Protein AF-A0A7M2ABH8-F1 (afdb_monomer_lite)

Secondary structure (DSSP, 8-state):
--GGGTEEEEEETTEEEEEE-EEE-HHHHHHHHHHHHHHHHHHHHTT--EEEEEE--SEEESSHHHHHHHHHHH--HHHHTTEEEEEEE--SSHHHHHHHHH---TTEEEES-HHHHHHHHHH----

Foldseek 3Di:
DDCVVQQAWDDDPQEIEGHPEDEDELVSLVSSLVRSCVVQVVCLVVLHAGAYEYEYPPHDYPDPVSVV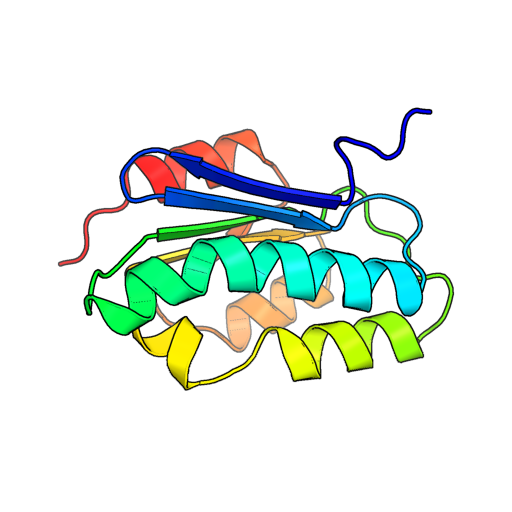SNCVRVPDVSRVVSYLAYEYQYDDDPVQVVVCVVDVDPRYYYHVDRVVSVVCRVPDDRD

Structure (mmCIF, N/CA/C/O backbone):
data_AF-A0A7M2ABH8-F1
#
_entry.id   AF-A0A7M2ABH8-F1
#
loop_
_atom_site.group_PDB
_atom_site.id
_atom_site.type_symbol
_atom_site.label_atom_id
_atom_site.label_alt_id
_atom_site.label_comp_id
_atom_site.label_asym_id
_atom_site.label_entity_id
_atom_site.label_seq_id
_atom_site.pdbx_PDB_ins_code
_atom_site.Cartn_x
_atom_site.Cartn_y
_atom_site.Cartn_z
_atom_site.occupancy
_atom_site.B_iso_or_equiv
_atom_site.auth_seq_id
_atom_site.auth_comp_id
_atom_site.auth_asym_id
_atom_site.auth_atom_id
_atom_site.pdbx_PDB_model_num
ATOM 1 N N . MET A 1 1 ? 8.546 -19.724 -11.922 1.00 39.09 1 MET A N 1
ATOM 2 C CA . MET A 1 1 ? 8.159 -19.154 -10.617 1.00 39.09 1 MET A CA 1
ATOM 3 C C . MET A 1 1 ? 6.715 -18.742 -10.746 1.00 39.09 1 MET A C 1
ATOM 5 O O . MET A 1 1 ? 6.409 -17.980 -11.655 1.00 39.09 1 MET A O 1
ATOM 9 N N . ASP A 1 2 ? 5.847 -19.329 -9.931 1.00 39.34 2 ASP A N 1
ATOM 10 C CA . ASP A 1 2 ? 4.433 -18.969 -9.887 1.00 39.34 2 ASP A CA 1
ATOM 11 C C . ASP A 1 2 ? 4.306 -17.488 -9.508 1.00 39.34 2 ASP A C 1
ATOM 13 O O . ASP A 1 2 ? 4.834 -17.060 -8.483 1.00 39.34 2 ASP A O 1
ATOM 17 N N . LYS A 1 3 ? 3.662 -16.690 -10.367 1.00 50.84 3 LYS A N 1
ATOM 18 C CA . LYS A 1 3 ? 3.427 -15.253 -10.135 1.00 50.84 3 LYS A CA 1
ATOM 19 C C . LYS A 1 3 ? 2.359 -14.998 -9.058 1.00 50.84 3 LYS A C 1
ATOM 21 O O . LYS A 1 3 ? 2.182 -13.859 -8.641 1.00 50.84 3 LYS A O 1
ATOM 26 N N . THR A 1 4 ? 1.657 -16.034 -8.604 1.00 52.16 4 THR A N 1
ATOM 27 C CA . THR A 1 4 ? 0.445 -15.963 -7.770 1.00 52.16 4 THR A CA 1
ATOM 28 C C . THR A 1 4 ? 0.642 -15.327 -6.394 1.00 52.16 4 THR A C 1
ATOM 30 O O . THR A 1 4 ? -0.327 -14.834 -5.836 1.00 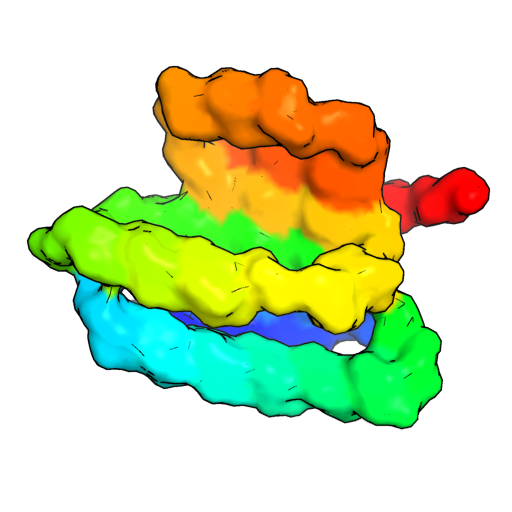52.16 4 THR A O 1
ATOM 33 N N . ASN A 1 5 ? 1.871 -15.275 -5.867 1.00 62.16 5 ASN A N 1
ATOM 34 C CA . ASN A 1 5 ? 2.181 -14.599 -4.596 1.00 62.16 5 ASN A CA 1
ATOM 35 C C . ASN A 1 5 ? 2.871 -13.233 -4.765 1.00 62.16 5 ASN A C 1
ATOM 37 O O . ASN A 1 5 ? 3.202 -12.579 -3.779 1.00 62.16 5 ASN A O 1
ATOM 41 N N . ASN A 1 6 ? 3.133 -12.816 -6.005 1.00 82.81 6 ASN A N 1
ATOM 42 C CA . ASN A 1 6 ? 3.860 -11.579 -6.291 1.00 82.81 6 ASN A CA 1
ATOM 43 C C . ASN A 1 6 ? 2.925 -10.377 -6.472 1.00 82.81 6 ASN A C 1
ATOM 45 O O . ASN A 1 6 ? 3.339 -9.239 -6.252 1.00 82.81 6 ASN A O 1
ATOM 49 N N . LEU A 1 7 ? 1.680 -10.647 -6.874 1.00 90.81 7 LEU A N 1
ATOM 50 C CA . LEU A 1 7 ? 0.611 -9.681 -7.116 1.00 90.81 7 LEU A CA 1
ATOM 51 C C . LEU A 1 7 ? -0.608 -10.142 -6.321 1.00 90.81 7 LEU A C 1
ATOM 53 O O . LEU A 1 7 ? -1.393 -10.955 -6.797 1.00 90.81 7 LEU A O 1
ATOM 57 N N . SER A 1 8 ? -0.720 -9.709 -5.073 1.00 93.06 8 SER A N 1
ATOM 58 C CA . SER A 1 8 ? -1.813 -10.170 -4.215 1.00 93.06 8 SER A CA 1
ATOM 59 C C . SER A 1 8 ? -2.136 -9.143 -3.155 1.00 93.06 8 SER A C 1
ATOM 61 O O . SER A 1 8 ? -1.224 -8.550 -2.578 1.00 93.06 8 SER A O 1
ATOM 63 N N . THR A 1 9 ? -3.417 -8.997 -2.840 1.00 95.75 9 THR A N 1
ATOM 64 C CA . THR A 1 9 ? -3.865 -8.238 -1.676 1.00 95.75 9 THR A CA 1
ATOM 65 C C . THR A 1 9 ? -4.726 -9.128 -0.800 1.00 95.75 9 THR A C 1
ATOM 67 O O . THR A 1 9 ? -5.660 -9.766 -1.279 1.00 95.75 9 THR A O 1
ATOM 70 N N . VAL A 1 10 ? -4.422 -9.156 0.492 1.00 95.50 10 VAL A N 1
ATOM 71 C CA . VAL A 1 10 ? -5.198 -9.879 1.498 1.00 95.50 10 VAL A CA 1
ATOM 72 C C . VAL A 1 10 ? -5.529 -8.961 2.663 1.00 95.50 10 VAL A C 1
ATOM 74 O O . VAL A 1 10 ? -4.861 -7.954 2.906 1.00 95.50 10 VAL A O 1
ATOM 77 N N . LYS A 1 11 ? -6.581 -9.318 3.393 1.00 95.12 11 LYS A N 1
ATOM 78 C CA . LYS A 1 11 ? -6.981 -8.641 4.620 1.00 95.12 11 LYS A CA 1
ATOM 79 C C . LYS A 1 11 ? -6.948 -9.623 5.781 1.00 95.12 11 LYS A C 1
ATOM 81 O O . LYS A 1 11 ? -7.643 -10.635 5.760 1.00 95.12 11 LYS A O 1
ATOM 86 N N . GLU A 1 12 ? -6.227 -9.251 6.826 1.00 93.81 12 GLU A N 1
ATOM 87 C CA . GLU A 1 12 ? -6.133 -9.962 8.094 1.00 93.81 12 GLU A CA 1
ATOM 88 C C . GLU A 1 12 ? -6.617 -9.035 9.213 1.00 93.81 12 GLU A C 1
ATOM 90 O O . GLU A 1 12 ? -5.940 -8.083 9.583 1.00 93.81 12 GLU A O 1
ATOM 95 N N . HIS A 1 13 ? -7.812 -9.283 9.756 1.00 89.88 13 HIS A N 1
ATOM 96 C CA . HIS A 1 13 ? -8.447 -8.416 10.763 1.00 89.88 13 HIS A CA 1
ATOM 97 C C . HIS A 1 13 ? -8.592 -6.949 10.314 1.00 89.88 13 HIS A C 1
ATOM 99 O O . HIS A 1 13 ? -9.506 -6.646 9.543 1.00 89.88 13 HIS A O 1
ATOM 105 N N . ASP A 1 14 ? -7.744 -6.052 10.821 1.00 91.56 14 ASP A N 1
ATOM 106 C CA . ASP A 1 14 ? -7.663 -4.627 10.496 1.00 91.56 14 ASP A CA 1
ATOM 107 C C . ASP A 1 14 ? -6.411 -4.274 9.673 1.00 91.56 14 ASP A C 1
ATOM 109 O O . ASP A 1 14 ? -6.181 -3.100 9.395 1.00 91.56 14 ASP A O 1
ATOM 113 N N . LEU A 1 15 ? -5.615 -5.265 9.267 1.00 95.94 15 LEU A N 1
ATOM 114 C CA . LEU A 1 15 ? -4.427 -5.112 8.437 1.00 95.94 15 LEU A CA 1
ATOM 115 C C . LEU A 1 15 ? -4.726 -5.547 6.999 1.00 95.94 15 LEU A C 1
ATOM 117 O O . LEU A 1 15 ? -5.151 -6.671 6.746 1.00 95.94 15 LEU A O 1
ATOM 121 N N . VAL A 1 16 ? -4.476 -4.658 6.044 1.00 96.62 16 VAL A N 1
ATOM 122 C CA . VAL A 1 16 ? -4.417 -4.984 4.617 1.00 96.62 16 VAL A CA 1
ATOM 123 C C . VAL A 1 16 ? -2.954 -5.176 4.243 1.00 96.62 16 VAL A C 1
ATOM 125 O O . VAL A 1 16 ? -2.130 -4.302 4.504 1.00 96.62 16 VAL A O 1
ATOM 128 N N . ILE A 1 17 ? -2.632 -6.308 3.627 1.00 96.88 17 ILE A N 1
ATOM 129 C CA . ILE A 1 17 ? -1.293 -6.628 3.133 1.00 96.88 17 ILE A CA 1
ATOM 130 C C . ILE A 1 17 ? -1.375 -6.711 1.618 1.00 96.88 17 ILE A 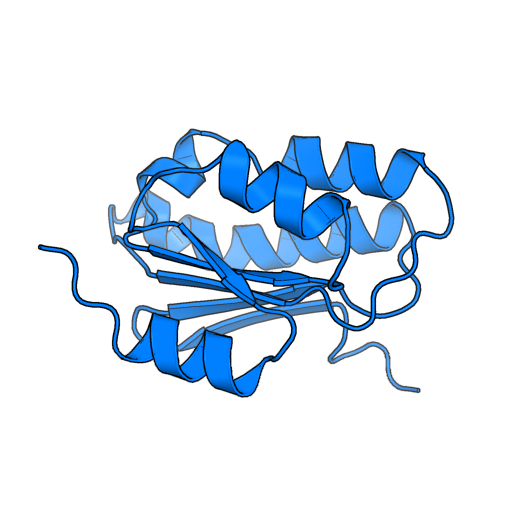C 1
ATOM 132 O O . ILE A 1 17 ? -2.201 -7.445 1.079 1.00 96.88 17 ILE A O 1
ATOM 136 N N . THR A 1 18 ? -0.535 -5.951 0.926 1.00 96.25 18 THR A N 1
ATOM 137 C CA . THR A 1 18 ? -0.512 -5.920 -0.533 1.00 96.25 18 THR A CA 1
ATOM 138 C C . THR A 1 18 ? 0.900 -6.127 -1.067 1.00 96.25 18 THR A C 1
ATOM 140 O O . THR A 1 18 ? 1.856 -5.528 -0.575 1.00 96.25 18 THR A O 1
ATOM 143 N N . HIS A 1 19 ? 1.028 -6.991 -2.068 1.00 95.81 19 HIS A N 1
ATOM 144 C CA . HIS A 1 19 ? 2.277 -7.382 -2.708 1.00 95.81 19 HIS A CA 1
ATOM 145 C C . HIS A 1 19 ? 2.271 -6.923 -4.166 1.00 95.81 19 HIS A C 1
ATOM 147 O O . HIS A 1 19 ? 1.341 -7.230 -4.910 1.00 95.81 19 HIS A O 1
ATOM 153 N N . LEU A 1 20 ? 3.321 -6.198 -4.553 1.00 95.00 20 LEU A N 1
ATOM 154 C CA . LEU A 1 20 ? 3.645 -5.845 -5.935 1.00 95.00 20 LEU A CA 1
ATOM 155 C C . LEU A 1 20 ? 5.150 -6.063 -6.139 1.00 95.00 20 LEU A C 1
ATOM 157 O O . LEU A 1 20 ? 5.949 -5.123 -6.048 1.00 95.00 20 LEU A O 1
ATOM 161 N N . THR A 1 21 ? 5.533 -7.327 -6.326 1.00 94.00 21 THR A N 1
ATOM 162 C CA . THR A 1 21 ? 6.926 -7.796 -6.281 1.00 94.00 21 THR A CA 1
ATOM 163 C C . THR A 1 21 ? 7.354 -8.539 -7.555 1.00 94.00 21 THR A C 1
ATOM 165 O O . THR A 1 21 ? 6.543 -9.017 -8.343 1.00 94.00 21 THR A O 1
ATOM 168 N N . GLY A 1 22 ? 8.662 -8.647 -7.777 1.00 92.62 22 GLY A N 1
ATOM 169 C CA . GLY A 1 22 ? 9.260 -9.256 -8.963 1.00 92.62 22 GLY A CA 1
ATOM 170 C C . GLY A 1 22 ? 9.396 -8.283 -10.135 1.00 92.62 22 GLY A C 1
ATOM 171 O O . GLY A 1 22 ? 9.572 -7.081 -9.936 1.00 92.62 22 GLY A O 1
ATOM 172 N N . ASN A 1 23 ? 9.348 -8.823 -11.354 1.00 92.81 23 ASN A N 1
ATOM 173 C CA . ASN A 1 23 ? 9.416 -8.048 -12.594 1.00 92.81 23 ASN A CA 1
ATOM 174 C C . ASN A 1 23 ? 8.016 -7.545 -12.944 1.00 92.81 23 ASN A C 1
ATOM 176 O O . ASN A 1 23 ? 7.135 -8.356 -13.229 1.00 92.81 23 ASN A O 1
ATOM 180 N N . ILE A 1 24 ? 7.828 -6.229 -12.878 1.00 93.75 24 ILE A N 1
ATOM 181 C CA . ILE A 1 24 ? 6.522 -5.578 -12.955 1.00 93.75 24 ILE A CA 1
ATOM 182 C C . ILE A 1 24 ? 6.381 -4.817 -14.270 1.00 93.75 24 ILE A C 1
ATOM 184 O O . ILE A 1 24 ? 7.148 -3.889 -14.549 1.00 93.75 24 ILE A O 1
ATOM 188 N N . SER A 1 25 ? 5.347 -5.178 -15.026 1.00 94.56 25 SER A N 1
ATOM 189 C CA . SER A 1 25 ? 4.832 -4.443 -16.182 1.00 94.56 25 SER A CA 1
ATOM 190 C C . SER A 1 25 ? 3.748 -3.433 -15.775 1.00 94.56 25 SER A C 1
ATOM 192 O O . SER A 1 25 ? 3.268 -3.413 -14.640 1.00 94.56 25 SER A O 1
ATOM 194 N N . VAL A 1 26 ? 3.312 -2.581 -16.708 1.00 94.00 26 VAL A N 1
ATOM 195 C CA . VAL A 1 26 ? 2.153 -1.695 -16.478 1.00 94.00 26 VAL A CA 1
ATOM 196 C C . VAL A 1 26 ? 0.869 -2.505 -16.264 1.00 94.00 26 VAL A C 1
ATOM 198 O O . VAL A 1 26 ? 0.041 -2.127 -15.435 1.00 94.00 26 VAL A O 1
ATOM 201 N N . ASP A 1 27 ? 0.720 -3.633 -16.959 1.00 94.50 27 ASP A N 1
ATOM 202 C CA . ASP A 1 27 ? -0.447 -4.504 -16.820 1.00 94.50 27 ASP A CA 1
ATOM 203 C C . ASP A 1 27 ? -0.489 -5.163 -15.443 1.00 94.50 27 ASP A C 1
ATOM 205 O O . ASP A 1 27 ? -1.558 -5.224 -14.838 1.00 94.50 27 ASP A O 1
ATOM 209 N N . ASP A 1 28 ? 0.658 -5.573 -14.898 1.00 94.56 28 ASP A N 1
ATOM 210 C CA . ASP A 1 28 ? 0.736 -6.107 -13.535 1.00 94.56 28 ASP A CA 1
ATOM 211 C C . ASP A 1 28 ? 0.292 -5.055 -12.501 1.00 94.56 28 ASP A C 1
ATOM 213 O O . ASP A 1 28 ? -0.420 -5.385 -11.556 1.00 94.56 28 ASP A O 1
ATOM 217 N N . VAL A 1 29 ? 0.635 -3.772 -12.699 1.00 94.38 29 VAL A N 1
ATOM 218 C CA . VAL A 1 29 ? 0.155 -2.675 -11.833 1.00 94.38 29 VAL A CA 1
ATOM 219 C C . VAL A 1 29 ? -1.360 -2.494 -11.943 1.00 94.38 29 VAL A C 1
ATOM 221 O O . VAL A 1 29 ? -2.011 -2.210 -10.940 1.00 94.38 29 VAL A O 1
ATOM 224 N N . ASN A 1 30 ? -1.935 -2.625 -13.140 1.00 93.81 30 ASN A N 1
ATOM 225 C CA . ASN A 1 30 ? -3.384 -2.521 -13.315 1.00 93.81 30 ASN A CA 1
ATOM 226 C C . ASN A 1 30 ? -4.110 -3.654 -12.579 1.00 93.81 30 ASN A C 1
ATOM 228 O O . ASN A 1 30 ? -4.979 -3.363 -11.764 1.00 93.81 30 ASN A O 1
ATOM 232 N N . HIS A 1 31 ? -3.686 -4.905 -12.782 1.00 93.56 31 HIS A N 1
ATOM 233 C CA . HIS A 1 31 ? -4.270 -6.063 -12.097 1.00 93.56 31 HIS A CA 1
ATOM 234 C C . HIS A 1 31 ? -4.119 -5.966 -10.577 1.00 93.56 31 HIS A C 1
ATOM 236 O O . HIS A 1 31 ? -5.091 -6.127 -9.844 1.00 93.56 31 HIS A O 1
ATOM 242 N N . TRP A 1 32 ? -2.919 -5.624 -10.099 1.00 94.81 32 TRP A N 1
ATOM 243 C CA . TRP A 1 32 ? -2.668 -5.410 -8.675 1.00 94.81 32 TRP A CA 1
ATOM 244 C C . TRP A 1 32 ? -3.608 -4.358 -8.079 1.00 94.81 32 TRP A C 1
ATOM 246 O O . TRP A 1 32 ? -4.097 -4.530 -6.964 1.00 94.81 32 TRP A O 1
ATOM 256 N N . TYR A 1 33 ? -3.859 -3.264 -8.802 1.00 94.31 33 TYR A N 1
ATOM 257 C CA . TYR A 1 33 ? -4.717 -2.194 -8.310 1.00 94.31 33 TYR A CA 1
ATOM 258 C C . TYR A 1 33 ? -6.177 -2.626 -8.203 1.00 94.31 33 TYR A C 1
ATOM 260 O O . TYR A 1 33 ? -6.832 -2.281 -7.221 1.00 94.31 33 TYR A O 1
ATOM 268 N N . ASP A 1 34 ? -6.672 -3.383 -9.180 1.00 93.62 34 ASP A N 1
ATOM 269 C CA . ASP A 1 34 ? -8.042 -3.894 -9.162 1.00 93.62 34 ASP A CA 1
ATOM 270 C C . ASP A 1 34 ? -8.247 -4.833 -7.962 1.00 93.62 34 ASP A C 1
ATOM 272 O O . ASP A 1 34 ? -9.195 -4.659 -7.191 1.00 93.62 34 ASP A O 1
ATOM 276 N N . ASP A 1 35 ? -7.293 -5.737 -7.716 1.00 93.25 35 ASP A N 1
ATOM 277 C CA . ASP A 1 35 ? -7.296 -6.611 -6.538 1.00 93.25 35 ASP A CA 1
ATOM 278 C C . ASP A 1 35 ? -7.204 -5.805 -5.235 1.00 93.25 35 ASP A C 1
ATOM 280 O O . ASP A 1 35 ? -7.979 -6.022 -4.301 1.00 93.25 35 ASP A O 1
ATOM 284 N N . PHE A 1 36 ? -6.290 -4.835 -5.170 1.00 94.50 36 PHE A N 1
ATOM 285 C CA . PHE A 1 36 ? -6.096 -3.973 -4.005 1.00 94.50 36 PHE A CA 1
ATOM 286 C C . PHE A 1 36 ? -7.364 -3.192 -3.644 1.00 94.50 36 PHE A C 1
ATOM 288 O O . PHE A 1 36 ? -7.807 -3.211 -2.492 1.00 94.50 36 PHE A O 1
ATOM 295 N N . ILE A 1 37 ? -7.989 -2.545 -4.628 1.00 93.19 37 ILE A N 1
ATOM 296 C CA . ILE A 1 37 ? -9.223 -1.787 -4.420 1.00 93.19 37 ILE A CA 1
ATOM 297 C C . ILE A 1 37 ? -10.384 -2.710 -4.071 1.00 93.19 37 ILE A C 1
ATOM 299 O O . ILE A 1 37 ? -11.169 -2.349 -3.198 1.00 93.19 37 ILE A O 1
ATOM 303 N N . SER A 1 38 ? -10.478 -3.909 -4.653 1.00 94.25 38 SER A N 1
ATOM 304 C CA . SER A 1 38 ? -11.534 -4.866 -4.289 1.00 94.25 38 SER A CA 1
ATOM 305 C C . SER A 1 38 ? -11.520 -5.224 -2.793 1.00 94.25 38 SER A C 1
ATOM 307 O O . SER A 1 38 ? -12.579 -5.401 -2.189 1.00 94.25 38 SER A O 1
ATOM 309 N N . VAL A 1 39 ? -10.333 -5.250 -2.171 1.00 94.75 39 VAL A N 1
ATOM 310 C CA . VAL A 1 39 ? -10.155 -5.499 -0.733 1.00 94.75 39 VAL A CA 1
ATOM 311 C C . VAL A 1 39 ? -10.392 -4.238 0.102 1.00 94.75 39 VAL A C 1
ATOM 313 O O . VAL A 1 39 ? -11.000 -4.312 1.173 1.00 94.75 39 VAL A O 1
ATOM 316 N N . CYS A 1 40 ? -9.927 -3.076 -0.360 1.00 92.94 4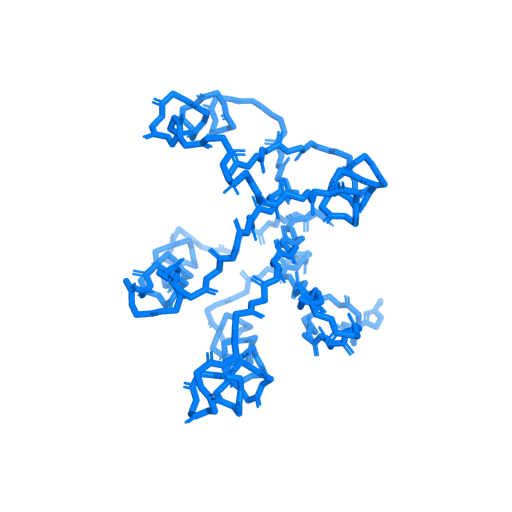0 CYS A N 1
ATOM 317 C CA . CYS A 1 40 ? -10.044 -1.823 0.386 1.00 92.94 40 CYS A CA 1
ATOM 318 C C . CYS A 1 40 ? -11.446 -1.203 0.325 1.00 92.94 40 CYS A C 1
ATOM 320 O O . CYS A 1 40 ? -11.894 -0.652 1.329 1.00 92.94 40 CYS A O 1
ATOM 322 N N . GLN A 1 41 ? -12.151 -1.283 -0.807 1.00 91.81 41 GLN A N 1
ATOM 323 C CA . GLN A 1 41 ? -13.418 -0.577 -1.029 1.00 91.81 41 GLN A CA 1
ATOM 324 C C . GLN A 1 41 ? -14.486 -0.903 0.029 1.00 91.81 41 GLN A C 1
ATOM 326 O O . GLN A 1 41 ? -15.041 0.042 0.588 1.00 91.81 41 GLN A O 1
ATOM 331 N N . PRO A 1 42 ? -14.708 -2.172 0.434 1.00 92.88 42 PRO A N 1
ATOM 332 C CA . PRO A 1 42 ? -15.651 -2.476 1.510 1.00 92.88 42 PRO A CA 1
ATOM 333 C C . PRO A 1 42 ? -15.283 -1.831 2.854 1.00 92.88 42 PRO A C 1
ATOM 335 O O . PRO A 1 42 ? -16.163 -1.545 3.661 1.00 92.88 42 PRO A O 1
ATOM 338 N N . LEU A 1 43 ? -13.995 -1.597 3.128 1.00 91.25 43 LEU A N 1
ATOM 339 C CA . LEU A 1 43 ? -13.557 -0.901 4.343 1.00 91.25 43 LEU A CA 1
ATOM 340 C C . LEU A 1 43 ? -13.865 0.590 4.245 1.00 91.25 43 LEU A C 1
ATOM 342 O O . LEU A 1 43 ? -14.395 1.171 5.189 1.00 91.25 43 LEU A O 1
ATOM 346 N N . LEU A 1 44 ? -13.586 1.184 3.083 1.00 89.25 44 LEU A N 1
ATOM 347 C CA . LEU A 1 44 ? -13.863 2.590 2.804 1.00 89.25 44 LEU A CA 1
ATOM 348 C C . LEU A 1 44 ? -15.366 2.890 2.879 1.00 89.25 44 LEU A C 1
ATOM 350 O O . LEU A 1 44 ? -15.755 3.843 3.554 1.00 89.25 44 LEU A O 1
ATOM 354 N N . ASP A 1 45 ? -16.200 2.051 2.260 1.00 91.00 45 ASP A N 1
ATOM 355 C CA . ASP A 1 45 ? -17.661 2.204 2.230 1.00 91.00 45 ASP A CA 1
ATOM 356 C C . ASP A 1 45 ? -18.279 2.124 3.633 1.00 91.00 45 ASP A C 1
ATOM 358 O O . ASP A 1 45 ? -19.230 2.841 3.944 1.00 91.00 45 ASP A O 1
ATOM 362 N N . ASN A 1 46 ? -17.703 1.296 4.509 1.00 89.88 46 ASN A N 1
ATOM 363 C CA . ASN A 1 46 ? -18.137 1.149 5.898 1.00 89.88 46 ASN A CA 1
ATOM 364 C C . ASN A 1 46 ? -17.474 2.155 6.858 1.00 89.88 46 ASN A C 1
ATOM 366 O O . ASN A 1 46 ? -17.698 2.088 8.067 1.00 89.88 46 ASN A O 1
ATOM 370 N N . GLY A 1 47 ? -16.625 3.063 6.358 1.00 88.31 47 GLY A N 1
ATOM 371 C CA . GLY A 1 47 ? -15.852 3.992 7.189 1.00 88.31 47 GLY A CA 1
ATOM 372 C C . GLY A 1 47 ? -14.881 3.295 8.152 1.00 88.31 47 GLY A C 1
ATOM 373 O O . GLY A 1 47 ? -14.475 3.880 9.159 1.00 88.31 47 GLY A O 1
ATOM 374 N N . GLN A 1 48 ? -14.525 2.040 7.875 1.00 90.31 48 GLN A N 1
ATOM 375 C CA . GLN A 1 48 ? -13.621 1.252 8.693 1.00 90.31 48 GLN A CA 1
ATOM 376 C C . GLN A 1 48 ? -12.179 1.656 8.392 1.00 90.31 48 GLN A C 1
ATOM 378 O O . GLN A 1 48 ? -11.671 1.452 7.290 1.00 90.31 48 GLN A O 1
ATOM 383 N N . LYS A 1 49 ? -11.493 2.186 9.407 1.00 91.75 49 LYS A N 1
ATOM 384 C CA . LYS A 1 49 ? -10.051 2.424 9.326 1.00 91.75 49 LYS A CA 1
ATOM 385 C C . LYS A 1 49 ? -9.280 1.111 9.385 1.00 91.75 49 LYS A C 1
ATOM 387 O O . LYS A 1 49 ? -9.693 0.171 10.064 1.00 91.75 49 LYS A O 1
ATOM 392 N N . PHE A 1 50 ? -8.143 1.073 8.704 1.00 93.94 50 PHE A N 1
ATOM 393 C CA . PHE A 1 50 ? -7.285 -0.107 8.626 1.00 93.94 50 PHE A CA 1
ATOM 394 C C . PHE A 1 50 ? -5.808 0.287 8.611 1.00 93.94 50 PHE A C 1
ATOM 396 O O . PHE A 1 50 ? -5.454 1.443 8.394 1.00 93.94 50 PHE A O 1
ATOM 403 N N . LYS A 1 51 ? -4.932 -0.671 8.880 1.00 96.06 51 LYS A N 1
ATOM 404 C CA . LYS A 1 51 ? -3.484 -0.556 8.712 1.00 96.06 51 LYS A CA 1
ATOM 405 C C . LYS A 1 51 ? -3.094 -1.150 7.365 1.00 96.06 51 LYS A C 1
ATOM 407 O O . LYS A 1 51 ? -3.754 -2.070 6.893 1.00 96.06 51 LYS A O 1
ATOM 412 N N . LEU A 1 52 ? -2.036 -0.641 6.748 1.00 96.44 52 LEU A N 1
ATOM 413 C CA . LEU A 1 52 ? -1.622 -1.058 5.412 1.00 96.44 52 LEU A CA 1
ATOM 414 C C . LEU A 1 52 ? -0.148 -1.472 5.397 1.00 96.44 52 LEU A C 1
ATOM 416 O O . LEU A 1 52 ? 0.721 -0.691 5.767 1.00 96.44 52 LEU A O 1
ATOM 420 N N . LEU A 1 53 ? 0.139 -2.684 4.933 1.00 97.12 53 LEU A N 1
ATOM 421 C CA . LEU A 1 53 ? 1.486 -3.164 4.644 1.00 97.12 53 LEU A CA 1
ATOM 422 C C . LEU A 1 53 ? 1.658 -3.289 3.131 1.00 97.12 53 LEU A C 1
ATOM 424 O O . LEU A 1 53 ? 0.997 -4.099 2.487 1.00 97.12 53 LEU A O 1
ATOM 428 N N . VAL A 1 54 ? 2.551 -2.482 2.568 1.00 95.75 54 VAL A N 1
ATOM 429 C CA . VAL A 1 54 ? 2.842 -2.433 1.135 1.00 95.75 54 VAL A CA 1
ATOM 430 C C . VAL A 1 54 ? 4.190 -3.089 0.890 1.00 95.75 54 VAL A C 1
ATOM 432 O O . VAL A 1 54 ? 5.236 -2.480 1.123 1.00 95.75 54 VAL A O 1
ATOM 435 N N . ASN A 1 55 ? 4.176 -4.328 0.411 1.00 95.88 55 ASN A N 1
ATOM 436 C CA . ASN A 1 55 ? 5.386 -5.061 0.086 1.00 95.88 55 ASN A CA 1
ATOM 437 C C . ASN A 1 55 ? 5.755 -4.922 -1.391 1.00 95.88 55 ASN A C 1
ATOM 439 O O . ASN A 1 55 ? 5.023 -5.350 -2.285 1.00 95.88 55 ASN A O 1
ATOM 443 N N . ARG A 1 56 ? 6.933 -4.349 -1.633 1.00 93.19 56 ARG A N 1
ATOM 444 C CA . ARG A 1 56 ? 7.519 -4.155 -2.956 1.00 93.19 56 ARG A CA 1
ATOM 445 C C . ARG A 1 56 ? 8.921 -4.746 -3.062 1.00 93.19 56 ARG A C 1
ATOM 447 O O . ARG A 1 56 ? 9.700 -4.285 -3.885 1.00 93.19 56 ARG A O 1
ATOM 454 N N . LEU A 1 57 ? 9.259 -5.745 -2.247 1.00 92.00 57 LEU A N 1
ATOM 455 C CA . LEU A 1 57 ? 10.532 -6.457 -2.344 1.00 92.00 57 LEU A CA 1
ATOM 456 C C . LEU A 1 57 ? 10.357 -7.940 -2.703 1.00 92.00 57 LEU A C 1
ATOM 458 O O . LEU A 1 57 ? 9.565 -8.628 -2.055 1.00 92.00 57 LEU A O 1
ATOM 462 N N . PRO A 1 58 ? 11.132 -8.460 -3.679 1.00 91.06 58 PRO A N 1
ATOM 463 C CA . PRO A 1 58 ? 11.977 -7.713 -4.629 1.00 91.06 58 PRO A CA 1
ATOM 464 C C . PRO A 1 58 ? 11.122 -6.882 -5.605 1.00 91.06 58 PRO A C 1
ATOM 466 O O . PRO A 1 58 ? 9.964 -7.223 -5.817 1.00 91.06 58 PRO A O 1
ATOM 469 N N . TYR A 1 59 ? 11.658 -5.832 -6.232 1.00 89.19 59 TYR A N 1
ATOM 470 C CA . TYR A 1 59 ? 10.951 -5.113 -7.302 1.00 89.19 59 TYR A CA 1
ATOM 471 C C . TYR A 1 59 ? 11.885 -4.688 -8.421 1.00 89.19 59 TYR A C 1
ATOM 473 O O . TYR A 1 59 ? 12.872 -3.996 -8.203 1.00 89.19 59 TYR A O 1
ATOM 481 N N . GLN A 1 60 ? 11.480 -5.001 -9.643 1.00 89.69 60 GLN A N 1
ATOM 482 C CA . GLN A 1 60 ? 12.124 -4.528 -10.847 1.00 89.69 60 GLN A CA 1
ATOM 483 C C . GLN A 1 60 ? 11.053 -4.034 -11.815 1.00 89.69 60 GLN A C 1
ATOM 485 O O . GLN A 1 60 ? 10.166 -4.777 -12.225 1.00 89.69 60 GLN A O 1
ATOM 490 N N . ALA A 1 61 ? 11.125 -2.758 -12.183 1.00 87.94 61 ALA A N 1
ATOM 491 C CA . ALA A 1 61 ? 10.257 -2.200 -13.211 1.00 87.94 61 ALA A CA 1
ATOM 492 C C . ALA A 1 61 ? 10.758 -2.616 -14.597 1.00 87.94 61 ALA A C 1
ATOM 494 O O . ALA A 1 61 ? 11.940 -2.434 -14.887 1.00 87.94 61 ALA A O 1
ATOM 495 N N . GLU A 1 62 ? 9.870 -3.073 -15.479 1.00 87.19 62 GLU A N 1
ATOM 496 C CA . GLU A 1 62 ? 10.225 -3.272 -16.892 1.00 87.19 62 GLU A CA 1
ATOM 497 C C . GLU A 1 62 ? 10.564 -1.939 -17.581 1.00 87.19 62 GLU A C 1
ATOM 499 O O . GLU A 1 62 ? 11.500 -1.852 -18.374 1.00 87.19 62 GLU A O 1
ATOM 504 N N . HIS A 1 63 ? 9.834 -0.873 -17.231 1.00 87.50 63 HIS A N 1
ATOM 505 C CA . HIS A 1 63 ? 10.004 0.472 -17.780 1.00 87.50 63 HIS A CA 1
ATOM 506 C C . HIS A 1 63 ? 9.730 1.559 -16.729 1.00 87.50 63 HIS A C 1
ATOM 508 O O . HIS A 1 63 ? 8.990 1.351 -15.769 1.00 87.50 63 HIS A O 1
ATOM 514 N N . PHE A 1 64 ? 10.269 2.769 -16.933 1.00 83.44 64 PHE A N 1
ATOM 515 C CA . PHE A 1 64 ? 10.067 3.908 -16.017 1.00 83.44 64 PHE A CA 1
ATOM 516 C C . PHE A 1 64 ? 8.582 4.271 -15.812 1.00 83.44 64 PHE A C 1
ATOM 518 O O . PHE A 1 64 ? 8.198 4.796 -14.765 1.00 83.44 64 PHE A O 1
ATOM 525 N N . THR A 1 65 ? 7.735 3.978 -16.803 1.00 90.00 65 THR A N 1
ATOM 526 C CA . THR A 1 65 ? 6.287 4.221 -16.770 1.00 90.00 65 THR A CA 1
ATOM 527 C C . THR A 1 65 ? 5.586 3.425 -15.675 1.00 90.00 65 THR A C 1
ATOM 529 O O . THR A 1 65 ? 4.638 3.935 -15.088 1.00 90.00 65 THR A O 1
ATOM 532 N N . VAL A 1 66 ? 6.095 2.244 -15.320 1.00 91.25 66 VAL A N 1
ATOM 533 C CA . VAL A 1 66 ? 5.541 1.381 -14.265 1.00 91.25 66 VAL A CA 1
ATOM 534 C C . VAL A 1 66 ? 5.496 2.116 -12.924 1.00 91.25 66 VAL A C 1
ATOM 536 O O . VAL A 1 66 ? 4.467 2.136 -12.249 1.00 91.25 66 VAL A O 1
ATOM 539 N N . GLN A 1 67 ? 6.587 2.800 -12.561 1.00 85.75 67 GLN A N 1
ATOM 540 C CA . GLN A 1 67 ? 6.653 3.570 -11.316 1.00 85.75 67 GLN A CA 1
ATOM 541 C C . GLN A 1 67 ? 5.663 4.739 -11.314 1.00 85.75 67 GLN A C 1
ATOM 543 O O . GLN A 1 67 ? 5.060 5.039 -10.283 1.00 85.75 67 GLN A O 1
ATOM 548 N N . LYS A 1 68 ? 5.489 5.397 -12.468 1.00 89.00 68 LYS A N 1
ATOM 549 C CA . LYS A 1 68 ? 4.527 6.490 -12.631 1.00 89.00 68 LYS A CA 1
ATOM 550 C C . LYS A 1 68 ? 3.094 5.984 -12.451 1.00 89.00 68 LYS A C 1
ATOM 552 O O . LYS A 1 68 ? 2.378 6.540 -11.625 1.00 89.00 68 LYS A O 1
ATOM 557 N N . THR A 1 69 ? 2.717 4.915 -13.153 1.00 92.12 69 THR A N 1
ATOM 558 C CA . THR A 1 69 ? 1.374 4.323 -13.076 1.00 92.12 69 THR A CA 1
ATOM 559 C C . THR A 1 69 ? 1.045 3.854 -11.663 1.00 92.12 69 THR A C 1
ATOM 561 O O . THR A 1 69 ? -0.038 4.141 -11.158 1.00 92.12 69 THR A O 1
ATOM 564 N N . TRP A 1 70 ? 1.985 3.181 -10.992 1.00 91.38 70 TRP A N 1
ATOM 565 C CA . TRP A 1 70 ? 1.789 2.759 -9.606 1.00 91.38 70 TRP A CA 1
ATOM 566 C C . TRP A 1 70 ? 1.565 3.956 -8.679 1.00 91.38 70 TRP A C 1
ATOM 568 O O . TRP A 1 70 ? 0.614 3.952 -7.903 1.00 91.38 70 TRP A O 1
ATOM 578 N N . ARG A 1 71 ? 2.392 5.004 -8.788 1.00 87.81 71 ARG A N 1
ATOM 579 C CA . ARG A 1 71 ? 2.268 6.198 -7.944 1.00 87.81 71 ARG A CA 1
ATOM 580 C C . ARG A 1 71 ? 0.919 6.895 -8.137 1.00 87.81 71 ARG A C 1
ATOM 582 O O . ARG A 1 71 ? 0.281 7.244 -7.153 1.00 87.81 71 ARG A O 1
ATOM 589 N N . GLU A 1 72 ? 0.483 7.075 -9.381 1.00 89.06 72 GLU A N 1
ATOM 590 C CA . GLU A 1 72 ? -0.797 7.725 -9.704 1.00 89.06 72 GLU A CA 1
ATOM 591 C C . GLU A 1 72 ? -2.006 6.954 -9.154 1.00 89.06 72 GLU A C 1
ATOM 593 O O . GLU A 1 72 ? -2.984 7.568 -8.738 1.00 89.06 72 GLU A O 1
ATOM 598 N N . LYS A 1 73 ? -1.932 5.619 -9.108 1.00 90.25 73 LYS A N 1
ATOM 599 C CA . LYS A 1 73 ? -2.995 4.765 -8.563 1.00 90.25 73 LYS A CA 1
ATOM 600 C C . LYS A 1 73 ? -2.961 4.651 -7.037 1.00 90.25 73 LYS A C 1
ATOM 602 O O . LYS A 1 73 ? -4.009 4.710 -6.398 1.00 90.25 73 LYS A O 1
ATOM 607 N N . PHE A 1 74 ? -1.775 4.457 -6.457 1.00 86.56 74 PHE A N 1
ATOM 608 C CA . PHE A 1 74 ? -1.612 4.192 -5.026 1.00 86.56 74 PHE A CA 1
ATOM 609 C C . PHE A 1 74 ? -1.851 5.445 -4.177 1.00 86.56 74 PHE A C 1
ATOM 611 O O . PHE A 1 74 ? -2.538 5.375 -3.159 1.00 86.56 74 PHE A O 1
ATOM 618 N N . PHE A 1 75 ? -1.319 6.601 -4.591 1.00 79.19 75 PHE A N 1
ATOM 619 C CA . PHE A 1 75 ? -1.444 7.851 -3.8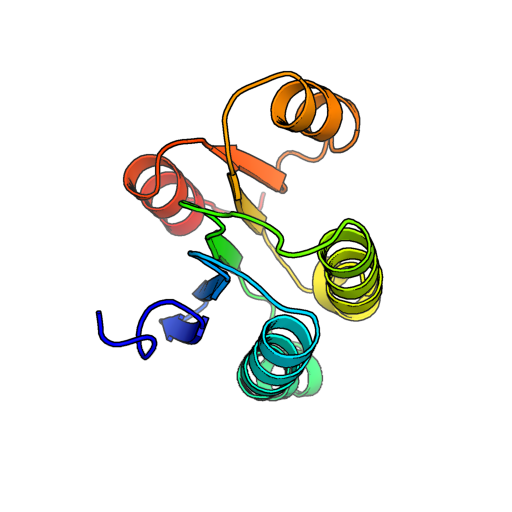36 1.00 79.19 75 PHE A CA 1
ATOM 620 C C . PHE A 1 75 ? -2.777 8.550 -4.119 1.00 79.19 75 PHE A C 1
ATOM 622 O O . PHE A 1 75 ? -2.830 9.703 -4.538 1.00 79.19 75 PHE A O 1
ATOM 629 N N . ASN A 1 76 ? -3.867 7.824 -3.879 1.00 75.56 76 ASN A N 1
ATOM 630 C CA . ASN A 1 76 ? -5.199 8.393 -3.805 1.00 75.56 76 ASN A CA 1
ATOM 631 C C . ASN A 1 76 ? -5.453 8.881 -2.372 1.00 75.56 76 ASN A C 1
ATOM 633 O O . ASN A 1 76 ? -5.541 8.086 -1.432 1.00 75.56 76 ASN A O 1
ATOM 637 N N . ASP A 1 77 ? -5.592 10.198 -2.221 1.00 68.50 77 ASP A N 1
ATOM 638 C CA . ASP A 1 77 ? -5.815 10.875 -0.943 1.00 68.50 77 ASP A CA 1
ATOM 639 C C . ASP A 1 77 ? -6.969 10.284 -0.125 1.00 68.50 77 ASP A C 1
ATOM 641 O O . ASP A 1 77 ? -6.926 10.332 1.103 1.00 68.50 77 ASP A O 1
ATOM 645 N N . SER A 1 78 ? -8.014 9.752 -0.766 1.00 74.50 78 SER A N 1
ATOM 646 C CA . SER A 1 78 ? -9.167 9.199 -0.046 1.00 74.50 78 SER A CA 1
ATOM 647 C C . SER A 1 78 ? -8.822 7.916 0.712 1.00 74.50 78 SER A C 1
ATOM 649 O O . SER A 1 78 ? -9.257 7.751 1.850 1.00 74.50 78 SER A O 1
ATOM 651 N N . LEU A 1 79 ? -8.004 7.043 0.118 1.00 80.50 79 LEU A N 1
ATOM 652 C CA . LEU A 1 79 ? -7.603 5.769 0.711 1.00 80.50 79 LEU A CA 1
ATOM 653 C C . LEU A 1 79 ? -6.575 5.992 1.820 1.00 80.50 79 LEU A C 1
ATOM 655 O O . LEU A 1 79 ? -6.744 5.492 2.930 1.00 80.50 79 LEU A O 1
ATOM 659 N N . LEU A 1 80 ? -5.552 6.811 1.556 1.00 79.06 80 LEU A N 1
ATOM 660 C CA . LEU A 1 80 ? -4.484 7.075 2.525 1.00 79.06 80 LEU A CA 1
ATOM 661 C C . LEU A 1 80 ? -4.996 7.770 3.794 1.00 79.06 80 LEU A C 1
ATOM 663 O O . LEU A 1 80 ? -4.485 7.509 4.879 1.00 79.06 80 LEU A O 1
ATOM 667 N N . LYS A 1 81 ? -6.038 8.606 3.688 1.00 81.44 81 LYS A N 1
ATOM 668 C CA . LYS A 1 81 ? -6.683 9.249 4.848 1.00 81.44 81 LYS A CA 1
ATOM 669 C C . LYS A 1 81 ? -7.397 8.265 5.778 1.00 81.44 81 LYS A C 1
ATOM 671 O O . LYS A 1 81 ? -7.589 8.587 6.950 1.00 81.44 81 LYS A O 1
ATOM 676 N N . GLN A 1 82 ? -7.795 7.097 5.272 1.00 84.44 82 GLN A N 1
ATOM 677 C CA . GLN A 1 82 ? -8.462 6.057 6.061 1.00 84.44 82 GLN A CA 1
ATOM 678 C C . GLN A 1 82 ? -7.476 5.062 6.684 1.00 84.44 82 GLN A C 1
ATOM 680 O O . GLN A 1 82 ? -7.855 4.288 7.568 1.00 84.44 82 GLN A O 1
ATOM 685 N N . CYS A 1 83 ? -6.203 5.116 6.284 1.00 90.44 83 CYS A N 1
ATOM 686 C CA . CYS A 1 83 ? -5.154 4.313 6.889 1.00 90.44 83 CYS A CA 1
ATOM 687 C C . CYS A 1 83 ? -4.773 4.863 8.276 1.00 90.44 83 CYS A C 1
ATOM 689 O O . CYS A 1 83 ? -4.401 6.027 8.429 1.00 90.44 83 CYS A O 1
ATOM 691 N N . ASN A 1 84 ? -4.808 4.004 9.295 1.00 93.31 84 ASN A N 1
ATOM 692 C CA . ASN A 1 84 ? -4.285 4.306 10.631 1.00 93.31 84 ASN A CA 1
ATOM 693 C C . ASN A 1 84 ? -2.754 4.355 10.641 1.00 93.31 84 ASN A C 1
ATOM 695 O O . ASN A 1 84 ? -2.176 5.197 11.324 1.00 93.31 84 ASN A O 1
ATOM 699 N N . ALA A 1 85 ? -2.130 3.454 9.883 1.00 95.12 85 ALA A N 1
ATOM 700 C CA . ALA A 1 85 ? -0.699 3.415 9.628 1.00 95.12 85 ALA A CA 1
ATOM 701 C C . ALA A 1 85 ? -0.401 2.700 8.310 1.00 95.12 85 ALA A C 1
ATOM 703 O O . ALA A 1 85 ? -1.213 1.906 7.826 1.00 95.12 85 ALA A O 1
ATOM 704 N N . ILE A 1 86 ? 0.770 2.985 7.746 1.00 95.00 86 ILE A N 1
ATOM 705 C CA . ILE A 1 86 ? 1.275 2.416 6.505 1.00 95.00 86 ILE A CA 1
ATOM 706 C C . ILE A 1 86 ? 2.735 2.011 6.705 1.00 95.00 86 ILE A C 1
ATOM 708 O O . ILE A 1 86 ? 3.576 2.837 7.055 1.00 95.00 86 ILE A O 1
ATOM 712 N N . ALA A 1 87 ? 3.043 0.746 6.452 1.00 96.06 87 ALA A N 1
ATOM 713 C CA . ALA A 1 87 ? 4.402 0.237 6.380 1.00 96.06 87 ALA A CA 1
ATOM 714 C C . ALA A 1 87 ? 4.754 -0.062 4.922 1.00 96.06 87 ALA A C 1
ATOM 716 O O . ALA A 1 87 ? 4.043 -0.807 4.250 1.00 96.06 87 ALA A O 1
ATOM 717 N N . PHE A 1 88 ? 5.855 0.495 4.435 1.00 94.88 88 PHE A N 1
ATOM 718 C CA . PHE A 1 88 ? 6.392 0.209 3.109 1.00 94.88 88 PHE A CA 1
ATOM 719 C C . PHE A 1 88 ? 7.619 -0.689 3.222 1.00 94.88 88 PHE A C 1
ATOM 721 O O . PHE A 1 88 ? 8.560 -0.350 3.935 1.00 94.88 88 PHE A O 1
ATOM 728 N N . VAL A 1 89 ? 7.636 -1.789 2.472 1.00 95.75 89 VAL A N 1
ATOM 729 C CA . VAL A 1 89 ? 8.814 -2.646 2.291 1.00 95.75 89 VAL A CA 1
ATOM 730 C C . VAL A 1 89 ? 9.387 -2.369 0.905 1.00 95.75 89 VAL A C 1
ATOM 732 O O . VAL A 1 89 ? 8.779 -2.738 -0.101 1.00 95.75 89 VAL A O 1
ATOM 735 N N . ILE A 1 90 ? 10.518 -1.667 0.849 1.00 92.81 90 ILE A N 1
ATOM 736 C CA . ILE A 1 90 ? 11.148 -1.169 -0.384 1.00 92.81 90 ILE A CA 1
ATOM 737 C C . ILE A 1 90 ? 12.671 -1.312 -0.319 1.00 92.81 90 ILE A C 1
ATOM 739 O O . ILE A 1 90 ? 13.245 -1.461 0.758 1.00 92.81 90 ILE A O 1
ATOM 743 N N . GLU A 1 91 ? 13.339 -1.233 -1.471 1.00 88.75 91 GLU A N 1
ATOM 744 C CA . GLU A 1 91 ? 14.802 -1.312 -1.531 1.00 88.75 91 GLU A CA 1
ATOM 745 C C . GLU A 1 91 ? 15.458 -0.198 -0.707 1.00 88.75 91 GLU A C 1
ATOM 747 O O . GLU A 1 91 ? 15.046 0.965 -0.743 1.00 88.75 91 GLU A O 1
ATOM 752 N N . SER A 1 92 ? 16.499 -0.563 0.042 1.00 84.38 92 SER A N 1
ATOM 753 C CA . SER A 1 92 ? 17.341 0.401 0.747 1.00 84.38 92 SER A CA 1
ATOM 754 C C . SER A 1 92 ? 18.157 1.231 -0.240 1.00 84.38 92 SER A C 1
ATOM 756 O O . SER A 1 92 ? 18.667 0.697 -1.222 1.00 84.38 92 SER A O 1
ATOM 758 N N . GLY A 1 93 ? 18.349 2.513 0.062 1.00 84.00 93 GLY A N 1
ATOM 759 C CA . GLY A 1 93 ? 19.148 3.430 -0.749 1.00 84.00 93 GLY A CA 1
ATOM 760 C C . GLY A 1 93 ? 18.518 4.815 -0.803 1.00 84.00 93 GLY A C 1
ATOM 761 O O . GLY A 1 93 ? 17.633 5.135 -0.007 1.00 84.00 93 GLY A O 1
ATOM 762 N N . ASP A 1 94 ? 18.945 5.618 -1.773 1.00 80.06 94 ASP A N 1
ATOM 763 C CA . ASP A 1 94 ? 18.553 7.028 -1.896 1.00 80.06 94 ASP A CA 1
ATOM 764 C C . ASP A 1 94 ? 17.035 7.222 -1.998 1.00 80.06 94 ASP A C 1
ATOM 766 O O . ASP A 1 94 ? 16.493 8.176 -1.445 1.00 80.06 94 ASP A O 1
ATOM 770 N N . VAL A 1 95 ? 16.325 6.283 -2.635 1.00 79.38 95 VAL A N 1
ATOM 771 C CA . VAL A 1 95 ? 14.856 6.31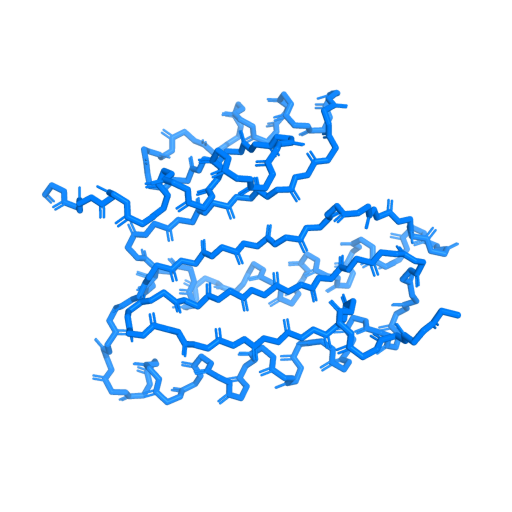2 -2.734 1.00 79.38 95 VAL A CA 1
ATOM 772 C C . VAL A 1 95 ? 14.207 6.192 -1.356 1.00 79.38 95 VAL A C 1
ATOM 774 O O . VAL A 1 95 ? 13.309 6.969 -1.037 1.00 79.38 95 VAL A O 1
ATOM 777 N N . MET A 1 96 ? 14.661 5.253 -0.520 1.00 84.38 96 MET A N 1
ATOM 778 C CA . MET A 1 96 ? 14.140 5.112 0.840 1.00 84.38 96 MET A CA 1
ATOM 779 C C . MET A 1 96 ? 14.481 6.338 1.689 1.00 84.38 96 MET A C 1
ATOM 781 O O . MET A 1 96 ? 13.610 6.825 2.407 1.00 84.38 96 MET A O 1
ATOM 785 N N . SER A 1 97 ? 15.712 6.847 1.600 1.00 84.50 97 SER A N 1
ATOM 786 C CA . SER A 1 97 ? 16.134 8.052 2.327 1.00 84.50 97 SER A CA 1
ATOM 787 C C . SER A 1 97 ? 15.254 9.249 1.965 1.00 84.50 97 SER A C 1
ATOM 789 O O . SER A 1 97 ? 14.680 9.884 2.846 1.00 84.50 97 SER A O 1
ATOM 791 N N . HIS A 1 98 ? 15.038 9.479 0.669 1.00 82.94 98 HIS A N 1
ATOM 792 C CA . HIS A 1 98 ? 14.187 10.558 0.178 1.00 82.94 98 HIS A CA 1
ATOM 793 C C . HIS A 1 98 ? 12.723 10.417 0.626 1.00 82.94 98 HIS A C 1
ATOM 795 O O . HIS A 1 98 ? 12.084 11.398 1.010 1.00 82.94 98 HIS A O 1
ATOM 801 N N . LEU A 1 99 ? 12.176 9.197 0.611 1.00 81.56 99 LEU A N 1
ATOM 802 C CA . LEU A 1 99 ? 10.811 8.943 1.074 1.00 81.56 99 LEU A CA 1
ATOM 803 C C . LEU A 1 99 ? 10.666 9.173 2.584 1.00 81.56 99 LEU A C 1
ATOM 805 O O . LEU A 1 99 ? 9.680 9.777 2.999 1.00 81.56 99 LEU A O 1
ATOM 809 N N . LYS A 1 100 ? 11.654 8.768 3.390 1.00 83.81 100 LYS A N 1
ATOM 810 C CA . LYS A 1 100 ? 11.684 9.035 4.839 1.00 83.81 100 LYS A CA 1
ATOM 811 C C . LYS A 1 100 ? 11.751 10.532 5.156 1.00 83.81 100 LYS A C 1
ATOM 813 O O . LYS A 1 100 ? 11.126 10.974 6.112 1.00 83.81 100 LYS A O 1
ATOM 818 N N . GLU A 1 101 ? 12.465 11.317 4.350 1.00 83.06 101 GLU A N 1
ATOM 819 C CA . GLU A 1 101 ? 12.503 12.782 4.484 1.00 83.06 101 GLU A CA 1
ATOM 820 C C . GLU A 1 101 ? 11.186 13.444 4.058 1.00 83.06 101 GLU A C 1
ATOM 822 O O . GLU A 1 101 ? 10.757 14.429 4.658 1.00 83.06 101 GLU A O 1
ATOM 827 N N . THR A 1 102 ? 10.532 12.899 3.030 1.00 80.19 102 THR A N 1
ATOM 828 C CA . THR A 1 102 ? 9.291 13.454 2.471 1.00 80.19 102 THR A CA 1
ATOM 829 C C . THR A 1 102 ? 8.072 13.140 3.343 1.00 80.19 102 THR A C 1
ATOM 831 O O . THR A 1 102 ? 7.194 13.986 3.514 1.00 80.19 102 THR A O 1
ATOM 834 N N . TYR A 1 103 ? 8.003 11.932 3.908 1.00 78.94 103 TYR A N 1
ATOM 835 C CA . TYR A 1 103 ? 6.889 11.470 4.734 1.00 78.94 103 TYR A CA 1
ATOM 836 C C . TYR A 1 103 ? 7.301 11.423 6.205 1.00 78.94 103 TYR A C 1
ATOM 838 O O . TYR A 1 103 ? 7.805 10.420 6.695 1.00 78.94 103 TYR A O 1
ATOM 846 N N . THR A 1 104 ? 7.038 12.516 6.922 1.00 75.94 104 THR A N 1
ATOM 847 C CA . THR A 1 104 ? 7.427 12.696 8.333 1.00 75.94 104 THR A CA 1
ATOM 848 C C . THR A 1 104 ? 6.360 12.259 9.340 1.00 75.94 104 THR A C 1
ATOM 850 O O . THR A 1 104 ? 6.539 12.415 10.547 1.00 75.94 104 THR A O 1
ATOM 853 N N . SER A 1 105 ? 5.227 11.728 8.870 1.00 83.50 105 SER A N 1
ATOM 854 C CA . SER A 1 105 ? 4.174 11.238 9.758 1.00 83.50 105 SER A CA 1
ATOM 855 C C . SER A 1 105 ? 4.624 9.963 10.463 1.00 83.50 105 SER A C 1
ATOM 857 O O . SER A 1 105 ? 4.997 9.001 9.804 1.00 83.50 105 SER A O 1
ATOM 859 N N . GLU A 1 106 ? 4.465 9.904 11.787 1.00 84.81 106 GLU A N 1
ATOM 860 C CA . GLU A 1 106 ? 4.703 8.689 12.589 1.00 84.81 106 GLU A CA 1
ATOM 861 C C . GLU A 1 106 ? 3.870 7.474 12.137 1.00 84.81 106 GLU A C 1
ATOM 863 O O . GLU A 1 106 ? 4.189 6.333 12.461 1.00 84.81 106 GLU A O 1
ATOM 868 N N . LYS A 1 107 ? 2.799 7.723 11.374 1.00 90.75 107 LYS A N 1
ATOM 869 C CA . LYS A 1 107 ? 1.905 6.707 10.820 1.00 90.75 107 LYS A CA 1
ATOM 870 C C . LYS A 1 107 ? 2.471 6.050 9.567 1.00 90.75 107 LYS A C 1
ATOM 872 O O . LYS A 1 107 ? 1.907 5.058 9.127 1.00 90.75 107 LYS A O 1
ATOM 877 N N . VAL A 1 108 ? 3.532 6.584 8.968 1.00 91.81 108 VAL A N 1
ATOM 878 C CA . VAL A 1 108 ? 4.148 6.030 7.760 1.00 91.81 108 VAL A CA 1
ATOM 879 C C . VAL A 1 108 ? 5.581 5.638 8.074 1.00 91.81 108 VAL A C 1
ATOM 881 O O . VAL A 1 108 ? 6.362 6.469 8.524 1.00 91.81 108 VAL A O 1
ATOM 884 N N . GLN A 1 109 ? 5.940 4.382 7.816 1.00 94.06 109 GLN A N 1
ATOM 885 C CA . GLN A 1 109 ? 7.297 3.902 8.049 1.00 94.06 109 GLN A CA 1
ATOM 886 C C . GLN A 1 109 ? 7.811 3.052 6.887 1.00 94.06 109 GLN A C 1
ATOM 888 O O . GLN A 1 109 ? 7.054 2.327 6.242 1.00 94.06 109 GLN A O 1
ATOM 893 N N . PHE A 1 110 ? 9.115 3.147 6.623 1.00 94.38 110 PHE A N 1
ATOM 894 C CA . PHE A 1 110 ? 9.782 2.455 5.518 1.00 94.38 110 PHE A CA 1
ATOM 895 C C . PHE A 1 110 ? 10.841 1.479 6.033 1.00 94.38 110 PHE A C 1
ATOM 897 O O . PHE A 1 110 ? 11.722 1.852 6.816 1.00 94.38 110 PHE A O 1
ATOM 904 N N . PHE A 1 111 ? 10.785 0.258 5.516 1.00 95.31 111 PHE A N 1
ATOM 905 C CA . PHE A 1 111 ? 11.615 -0.885 5.875 1.00 95.31 111 PHE A CA 1
ATOM 906 C C . PHE A 1 111 ? 12.213 -1.513 4.617 1.00 95.31 111 PHE A C 1
ATOM 908 O O . PHE A 1 111 ? 11.643 -1.417 3.531 1.00 95.31 111 PHE A O 1
ATOM 915 N N . ASN A 1 112 ? 13.357 -2.173 4.767 1.00 94.75 112 ASN A N 1
ATOM 916 C CA . ASN A 1 112 ? 13.942 -3.054 3.751 1.00 94.75 112 ASN A CA 1
ATOM 917 C C . ASN A 1 112 ? 13.836 -4.539 4.142 1.00 94.75 112 ASN A C 1
ATOM 919 O O . ASN A 1 112 ? 14.261 -5.395 3.372 1.00 94.75 112 ASN A O 1
ATOM 923 N N . ASP A 1 113 ? 13.250 -4.840 5.303 1.00 95.25 113 ASP A N 1
ATOM 924 C CA . ASP A 1 113 ? 12.929 -6.185 5.765 1.00 95.25 113 ASP A CA 1
ATOM 925 C C . ASP A 1 113 ? 11.414 -6.320 5.967 1.00 95.25 113 ASP A C 1
ATOM 927 O O . ASP A 1 113 ? 10.765 -5.478 6.595 1.00 95.25 113 ASP A O 1
ATOM 931 N N . TYR A 1 114 ? 10.835 -7.382 5.406 1.00 95.31 114 TYR A N 1
ATOM 932 C CA . TYR A 1 114 ? 9.396 -7.621 5.495 1.00 95.31 114 TYR A CA 1
ATOM 933 C C . TYR A 1 114 ? 8.951 -7.963 6.921 1.00 95.31 114 TYR A C 1
ATOM 935 O O . TYR A 1 114 ? 7.886 -7.524 7.350 1.00 95.31 114 TYR A O 1
ATOM 943 N N . SER A 1 115 ? 9.750 -8.735 7.659 1.00 96.38 115 SER A N 1
ATOM 944 C CA . SER A 1 115 ? 9.399 -9.200 9.004 1.00 96.38 115 SER A CA 1
ATOM 945 C C . SER A 1 115 ? 9.377 -8.038 9.991 1.00 96.38 115 SER A C 1
ATOM 947 O O . SER A 1 115 ? 8.437 -7.926 10.777 1.00 96.38 115 SER A O 1
ATOM 949 N N . GLU A 1 116 ? 10.353 -7.132 9.907 1.00 97.38 116 GLU A N 1
ATOM 950 C CA . GLU A 1 116 ? 10.385 -5.901 10.703 1.00 97.38 116 GLU A CA 1
ATOM 951 C C . GLU A 1 116 ? 9.178 -5.004 10.406 1.00 97.38 116 GLU A C 1
ATOM 953 O O . GLU A 1 116 ? 8.509 -4.535 11.331 1.00 97.38 116 GLU A O 1
ATOM 958 N N . ALA A 1 117 ? 8.845 -4.817 9.124 1.00 97.25 117 ALA A N 1
ATOM 959 C CA . ALA A 1 117 ? 7.683 -4.034 8.714 1.00 97.25 117 ALA A CA 1
ATOM 960 C C . ALA A 1 117 ? 6.375 -4.636 9.228 1.00 97.25 117 ALA A C 1
ATOM 962 O O . ALA A 1 117 ? 5.522 -3.925 9.764 1.00 97.25 117 ALA A O 1
ATOM 963 N N . HIS A 1 118 ? 6.236 -5.956 9.091 1.00 96.69 118 HIS A N 1
ATOM 964 C CA . HIS A 1 118 ? 5.078 -6.703 9.554 1.00 96.69 118 HIS A CA 1
ATOM 965 C C . HIS A 1 118 ? 4.939 -6.628 11.080 1.00 96.69 118 HIS A C 1
ATOM 967 O O . HIS A 1 118 ? 3.848 -6.393 11.601 1.00 96.69 118 HIS A O 1
ATOM 973 N N . GLN A 1 119 ? 6.041 -6.771 11.818 1.00 97.06 119 GLN A N 1
ATOM 974 C CA . GLN A 1 119 ? 6.045 -6.629 13.271 1.00 97.06 119 GLN A CA 1
ATOM 975 C C . GLN A 1 119 ? 5.656 -5.209 13.694 1.00 97.06 119 GLN A C 1
ATOM 977 O O . GLN A 1 119 ? 4.832 -5.046 14.596 1.00 97.06 119 GLN A O 1
ATOM 982 N N . TRP A 1 120 ? 6.214 -4.182 13.052 1.00 97.06 120 TRP A N 1
ATOM 983 C CA . TRP A 1 120 ? 5.896 -2.792 13.366 1.00 97.06 120 TRP A CA 1
ATOM 984 C C . TRP A 1 120 ? 4.422 -2.478 13.110 1.00 97.06 120 TRP A C 1
ATOM 986 O O . TRP A 1 120 ? 3.739 -1.996 14.010 1.00 97.06 120 TRP A O 1
ATOM 996 N N . ILE A 1 121 ? 3.902 -2.810 11.923 1.00 97.06 121 ILE A N 1
ATOM 997 C CA . ILE A 1 121 ? 2.515 -2.488 11.567 1.00 97.06 121 ILE A CA 1
ATOM 998 C C . ILE A 1 121 ? 1.515 -3.285 12.411 1.00 97.06 121 ILE A C 1
ATOM 1000 O O . ILE A 1 121 ? 0.465 -2.772 12.795 1.00 97.06 121 ILE A O 1
ATOM 1004 N N . THR A 1 122 ? 1.838 -4.526 12.776 1.00 95.50 122 THR A N 1
ATOM 1005 C CA . THR A 1 122 ? 0.974 -5.335 13.646 1.00 95.50 122 THR A CA 1
ATOM 1006 C C . THR A 1 122 ? 0.866 -4.712 15.035 1.00 95.50 122 THR A C 1
ATOM 1008 O O . THR A 1 122 ? -0.241 -4.587 15.556 1.00 95.50 122 THR A O 1
ATOM 1011 N N . ASN A 1 123 ? 1.986 -4.239 15.587 1.00 94.88 123 ASN A N 1
ATOM 1012 C CA . ASN A 1 123 ? 2.047 -3.629 16.916 1.00 94.88 123 ASN A CA 1
ATOM 1013 C C . ASN A 1 123 ? 1.691 -2.135 16.936 1.00 94.88 123 ASN A C 1
ATOM 1015 O O . ASN A 1 123 ? 1.615 -1.546 18.012 1.00 94.88 123 ASN A O 1
ATOM 1019 N N . PHE A 1 124 ? 1.484 -1.509 15.774 1.00 94.12 124 PHE A N 1
ATOM 1020 C CA . PHE A 1 124 ? 1.139 -0.097 15.705 1.00 94.12 124 PHE A CA 1
ATOM 1021 C C . PHE A 1 124 ? -0.230 0.158 16.342 1.00 94.12 124 PHE A C 1
ATOM 1023 O O . PHE A 1 124 ? -1.255 -0.371 15.897 1.00 94.12 124 PHE A O 1
ATOM 1030 N N . THR A 1 125 ? -0.240 1.029 17.345 1.00 85.62 125 THR A N 1
ATOM 1031 C CA . THR A 1 125 ? -1.441 1.586 17.965 1.00 85.62 125 THR A CA 1
ATOM 1032 C C . THR A 1 125 ? -1.468 3.079 17.687 1.00 85.62 125 THR A C 1
ATOM 1034 O O . THR A 1 125 ? -0.528 3.784 18.046 1.00 85.62 125 THR A O 1
ATOM 1037 N N . ALA A 1 126 ? -2.530 3.562 17.043 1.00 72.62 126 ALA A N 1
ATOM 1038 C CA . ALA A 1 126 ? -2.713 4.996 16.865 1.00 72.62 126 ALA A CA 1
ATOM 1039 C C . ALA A 1 126 ? -2.943 5.657 18.235 1.00 72.62 126 ALA A C 1
ATOM 1041 O O . ALA A 1 126 ? -3.779 5.177 19.003 1.00 72.62 126 ALA A O 1
ATOM 1042 N N . SER A 1 127 ? -2.186 6.719 18.511 1.00 58.56 127 SER A N 1
ATOM 1043 C CA . SER A 1 127 ? -2.354 7.605 19.668 1.00 58.56 127 SER A CA 1
ATOM 1044 C C . SER A 1 127 ? -3.700 8.328 19.660 1.00 58.56 127 SER A C 1
ATOM 1046 O O . SER A 1 127 ? -4.179 8.674 18.550 1.00 58.56 127 SER A O 1
#

Sequence (127 aa):
MDKTNNLSTVKEHDLVITHLTGNISVDDVNHWYDDFISVCQPLLDNGQKFKLLVNRLPYQAEHFTVQKTWREKFFNDSLLKQCNAIAFVIESGDVMSHLKETYTSEKVQFFNDYSEAHQWITNFTAS

pLDDT: mean 88.51, std 10.53, range [39.09, 97.38]

Radius of gyration: 13.94 Å; chains: 1; bounding box: 37×33×37 Å